Protein AF-A0A7Z0EBI0-F1 (afdb_monomer_lite)

Secondary structure (DSSP, 8-state):
--------------PPPB-SB--S-S-SEEEEEETTS-EEEEETTTTEEEEEPPTTPPP-TTSS-EEEEEEEE-BTTSEEEEEEE-SSTT-SEEEEEEEEEEEEEE-S----PPP----

pLDDT: mean 84.59, std 19.37, range [33.34, 98.62]

Structure (mmCIF, N/CA/C/O backbone):
data_AF-A0A7Z0EBI0-F1
#
_entry.id   AF-A0A7Z0EBI0-F1
#
loop_
_atom_site.group_PDB
_atom_site.id
_atom_site.type_symbol
_atom_site.label_atom_id
_atom_site.label_alt_id
_atom_site.label_comp_id
_atom_site.label_asym_id
_atom_site.label_entity_id
_atom_site.label_seq_id
_atom_site.pdbx_PDB_ins_code
_atom_site.Cartn_x
_atom_site.Cartn_y
_atom_site.Cartn_z
_atom_site.occupancy
_atom_site.B_iso_or_equiv
_atom_site.auth_seq_id
_atom_site.auth_comp_id
_atom_site.auth_asym_id
_atom_site.auth_atom_id
_atom_site.pdbx_PDB_model_num
ATOM 1 N N . MET A 1 1 ? -51.938 33.464 8.118 1.00 45.25 1 MET A N 1
ATOM 2 C CA . MET A 1 1 ? -51.792 32.021 8.397 1.00 45.25 1 MET A CA 1
ATOM 3 C C . MET A 1 1 ? -50.534 31.553 7.699 1.00 45.25 1 MET A C 1
ATOM 5 O O . MET A 1 1 ? -50.388 31.796 6.511 1.00 45.25 1 MET A O 1
ATOM 9 N N . THR A 1 2 ? -49.605 31.034 8.489 1.00 52.66 2 THR A N 1
ATOM 10 C CA . THR A 1 2 ? -48.240 30.616 8.154 1.00 52.66 2 THR A CA 1
ATOM 11 C C . THR A 1 2 ? -48.191 29.186 7.621 1.00 52.66 2 THR A C 1
ATOM 13 O O . THR A 1 2 ? -48.910 28.329 8.123 1.00 52.66 2 THR A O 1
ATOM 16 N N . ALA A 1 3 ? -47.277 28.941 6.687 1.00 45.56 3 ALA A N 1
ATOM 17 C CA . ALA A 1 3 ? -46.517 27.700 6.519 1.00 45.56 3 ALA A CA 1
ATOM 18 C C . ALA A 1 3 ? -45.262 28.126 5.736 1.00 45.56 3 ALA A C 1
ATOM 20 O O . ALA A 1 3 ? -45.352 28.454 4.559 1.00 45.56 3 ALA A O 1
ATOM 21 N N . ASP A 1 4 ? -44.174 28.525 6.394 1.00 46.34 4 ASP A N 1
ATOM 22 C CA . ASP A 1 4 ? -43.109 27.648 6.904 1.00 46.34 4 ASP A CA 1
ATOM 23 C C . ASP A 1 4 ? -43.065 26.270 6.234 1.00 46.34 4 ASP A C 1
ATOM 25 O O . ASP A 1 4 ? -43.848 25.369 6.525 1.00 46.34 4 ASP A O 1
ATOM 29 N N . THR A 1 5 ? -42.138 26.120 5.298 1.00 52.53 5 THR A N 1
ATOM 30 C CA . THR A 1 5 ? -41.568 24.819 4.961 1.00 52.53 5 THR A CA 1
ATOM 31 C C . THR A 1 5 ? -40.069 25.020 4.891 1.00 52.53 5 THR A C 1
ATOM 33 O O . THR A 1 5 ? -39.483 25.256 3.833 1.00 52.53 5 THR A O 1
ATOM 36 N N . SER A 1 6 ? -39.483 24.992 6.082 1.00 49.47 6 SER A N 1
ATOM 37 C CA . SER A 1 6 ? -38.069 24.749 6.319 1.00 49.47 6 SER A CA 1
ATOM 38 C C . SER A 1 6 ? -37.579 23.595 5.430 1.00 49.47 6 SER A C 1
ATOM 40 O O . SER A 1 6 ? -37.935 22.439 5.649 1.00 49.47 6 SER A O 1
ATOM 42 N N . HIS A 1 7 ? -36.784 23.912 4.405 1.00 45.62 7 HIS A N 1
ATOM 43 C CA . HIS A 1 7 ? -35.942 22.928 3.730 1.00 45.62 7 HIS A CA 1
ATOM 44 C C . HIS A 1 7 ? -34.713 22.728 4.610 1.00 45.62 7 HIS A C 1
ATOM 46 O O . HIS A 1 7 ? -33.852 23.597 4.715 1.00 45.62 7 HIS A O 1
ATOM 52 N N . SER A 1 8 ? -34.680 21.603 5.312 1.00 50.03 8 SER A N 1
ATOM 53 C CA . SER A 1 8 ? -33.506 21.140 6.034 1.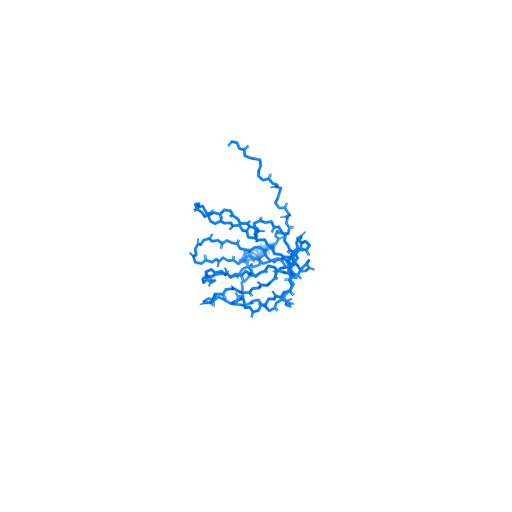00 50.03 8 SER A CA 1
ATOM 54 C C . SER A 1 8 ? -32.431 20.714 5.033 1.00 50.03 8 SER A C 1
ATOM 56 O O . SER A 1 8 ? -32.503 19.614 4.485 1.00 50.03 8 SER A O 1
ATOM 58 N N . ASP A 1 9 ? -31.436 21.573 4.816 1.00 51.03 9 ASP A N 1
ATOM 59 C CA . ASP A 1 9 ? -30.155 21.199 4.215 1.00 51.03 9 ASP A CA 1
ATOM 60 C C . ASP A 1 9 ? -29.416 20.274 5.190 1.00 51.03 9 ASP A C 1
ATOM 62 O O . ASP A 1 9 ? -28.711 20.702 6.106 1.00 51.03 9 ASP A O 1
ATOM 66 N N . GLY A 1 10 ? -29.630 18.969 5.023 1.00 46.62 10 GLY A N 1
ATOM 67 C CA . GLY A 1 10 ? -28.827 17.936 5.660 1.00 46.62 10 GLY A CA 1
ATOM 68 C C . GLY A 1 10 ? -27.422 17.952 5.071 1.00 46.62 10 GLY A C 1
ATOM 69 O O . GLY A 1 10 ? -27.139 17.223 4.124 1.00 46.62 10 GLY A O 1
ATOM 70 N N . GLY A 1 11 ? -26.548 18.792 5.626 1.00 48.81 11 GLY A N 1
ATOM 71 C CA . GLY A 1 11 ? -25.106 18.719 5.418 1.00 48.81 11 GLY A CA 1
ATOM 72 C C . GLY A 1 11 ? -24.584 17.389 5.953 1.00 48.81 11 GLY A C 1
ATOM 73 O O . GLY A 1 11 ? -24.246 17.280 7.129 1.00 48.81 11 GLY A O 1
ATOM 74 N N . GLY A 1 12 ? -24.586 16.366 5.098 1.00 50.38 12 GLY A N 1
ATOM 75 C CA . GLY A 1 12 ? -23.931 15.094 5.366 1.00 50.38 12 GLY A CA 1
ATOM 76 C C . GLY A 1 12 ? -22.439 15.339 5.545 1.00 50.38 12 GLY A C 1
ATOM 77 O O . GLY A 1 12 ? -21.799 15.933 4.681 1.00 50.38 12 GLY A O 1
ATOM 78 N N . ASP A 1 13 ? -21.925 14.927 6.695 1.00 52.16 13 ASP A N 1
ATOM 79 C CA . ASP A 1 13 ? -20.517 14.961 7.063 1.00 52.16 13 ASP A CA 1
ATOM 80 C C . ASP A 1 13 ? -19.655 14.380 5.926 1.00 52.16 13 ASP A C 1
ATOM 82 O O . ASP A 1 13 ? -19.680 13.180 5.668 1.00 52.16 13 ASP A O 1
ATOM 86 N N . LEU A 1 14 ? -18.931 15.239 5.199 1.00 63.12 14 LEU A N 1
ATOM 87 C CA . LEU A 1 14 ? -18.061 14.868 4.072 1.00 63.12 14 LEU A CA 1
ATOM 88 C C . LEU A 1 14 ? -16.731 14.273 4.567 1.00 63.12 14 LEU A C 1
ATOM 90 O O . LEU A 1 14 ? -15.665 14.575 4.022 1.00 63.12 14 LEU A O 1
ATOM 94 N N . THR A 1 15 ? -16.753 13.490 5.646 1.00 71.06 15 THR A N 1
ATOM 95 C CA . THR A 1 15 ? -15.540 12.829 6.116 1.00 71.06 15 THR A CA 1
ATOM 96 C C . THR A 1 15 ? -15.224 11.668 5.173 1.00 71.06 15 THR A C 1
ATOM 98 O O . THR A 1 15 ? -16.089 10.828 4.918 1.00 71.06 15 THR A O 1
ATOM 101 N N . PRO A 1 16 ? -14.007 11.619 4.596 1.00 83.00 16 PRO A N 1
ATOM 102 C CA . PRO A 1 16 ? -13.629 10.504 3.742 1.00 83.00 16 PRO A CA 1
ATOM 103 C C . PRO A 1 16 ? -13.699 9.212 4.555 1.00 83.00 16 PRO A C 1
ATOM 105 O O . PRO A 1 16 ? -13.271 9.172 5.711 1.00 83.00 16 PRO A O 1
ATOM 108 N N . GLU A 1 17 ? -14.245 8.160 3.947 1.00 93.69 17 GLU A N 1
ATOM 109 C CA . GLU A 1 17 ? -14.346 6.835 4.556 1.00 93.69 17 GLU A CA 1
ATOM 110 C C . GLU A 1 17 ? -12.961 6.376 5.043 1.00 93.69 17 GLU A C 1
ATOM 112 O O . GLU A 1 17 ? -11.969 6.501 4.326 1.00 93.69 17 GLU A O 1
ATOM 117 N N . THR A 1 18 ? -12.871 5.856 6.269 1.00 96.44 18 THR A N 1
ATOM 118 C CA . THR A 1 18 ? -11.611 5.351 6.836 1.00 96.44 18 THR A CA 1
ATOM 119 C C . THR A 1 18 ? -11.767 3.917 7.302 1.00 96.44 18 THR A C 1
ATOM 121 O O . THR A 1 18 ? -12.823 3.523 7.797 1.00 96.44 18 THR A O 1
ATOM 124 N N . VAL A 1 19 ? -10.696 3.139 7.160 1.00 97.88 19 VAL A N 1
ATOM 125 C CA . VAL A 1 19 ? -10.639 1.739 7.596 1.00 97.88 19 VAL A CA 1
ATOM 126 C C . VAL A 1 19 ? -9.367 1.490 8.394 1.00 97.88 19 VAL A C 1
ATOM 128 O O . VAL A 1 19 ? -8.371 2.204 8.264 1.00 97.88 19 VAL A O 1
ATOM 131 N N . SER A 1 20 ? -9.391 0.469 9.245 1.00 98.25 20 SER A N 1
ATOM 132 C CA . SER A 1 20 ? -8.199 0.036 9.974 1.00 98.25 20 SER A CA 1
ATOM 133 C C . SER A 1 20 ? -7.303 -0.875 9.138 1.00 98.25 20 SER A C 1
ATOM 135 O O . SER A 1 20 ? -6.118 -0.974 9.446 1.00 98.25 20 SER A O 1
ATOM 137 N N . GLU A 1 21 ? -7.831 -1.521 8.098 1.00 98.44 21 GLU A N 1
ATOM 138 C CA . GLU A 1 21 ? -7.122 -2.507 7.286 1.00 98.44 21 GLU A CA 1
ATOM 139 C C . GLU A 1 21 ? -7.670 -2.574 5.859 1.00 98.44 21 GLU A C 1
ATOM 141 O O . GLU A 1 21 ? -8.870 -2.400 5.657 1.00 98.44 21 GLU A O 1
ATOM 146 N N . LEU A 1 22 ? -6.789 -2.861 4.896 1.00 98.12 22 LEU A N 1
ATOM 147 C CA . LEU A 1 22 ? -7.150 -3.289 3.545 1.00 98.12 22 LEU A CA 1
ATOM 148 C C . LEU A 1 22 ? -6.747 -4.742 3.332 1.00 98.12 22 LEU A C 1
ATOM 150 O O . LEU A 1 22 ? -5.594 -5.123 3.553 1.00 98.12 22 LEU A O 1
ATOM 154 N N . THR A 1 23 ? -7.697 -5.525 2.842 1.00 96.75 23 THR A N 1
ATOM 155 C CA . THR A 1 23 ? -7.533 -6.938 2.480 1.00 96.75 23 THR A CA 1
ATOM 156 C C . THR A 1 23 ? -7.447 -7.142 0.967 1.00 96.75 23 THR A C 1
ATOM 158 O O . THR A 1 23 ? -7.100 -8.227 0.501 1.00 96.75 23 THR A O 1
ATOM 161 N N . GLY A 1 24 ? -7.748 -6.100 0.188 1.00 94.38 24 GLY A N 1
ATOM 162 C CA . GLY A 1 24 ? -7.787 -6.131 -1.271 1.00 94.38 24 GLY A CA 1
ATOM 163 C C . GLY A 1 24 ? -9.175 -6.439 -1.837 1.00 94.38 24 GLY A C 1
ATOM 164 O O . GLY A 1 24 ? -9.313 -6.545 -3.051 1.00 94.38 24 GLY A O 1
ATOM 165 N N . GLN A 1 25 ? -10.191 -6.596 -0.982 1.00 95.19 25 GLN A N 1
ATOM 166 C CA . GLN A 1 25 ? -11.578 -6.889 -1.374 1.00 95.19 25 GLN A CA 1
ATOM 167 C C . GLN A 1 25 ? -12.490 -5.657 -1.319 1.00 95.19 25 GLN A C 1
ATOM 169 O O . GLN A 1 25 ? -13.638 -5.718 -1.748 1.00 95.19 25 GLN A O 1
ATOM 174 N N . GLU A 1 26 ? -11.994 -4.541 -0.785 1.00 94.31 26 GLU A N 1
ATOM 175 C CA . GLU A 1 26 ? -12.779 -3.332 -0.532 1.00 94.31 26 GLU A CA 1
ATOM 176 C C . GLU A 1 26 ? -13.160 -2.588 -1.825 1.00 94.31 26 GLU A C 1
ATOM 178 O O . GLU A 1 26 ? -14.109 -1.804 -1.828 1.00 94.31 26 GLU A O 1
ATOM 183 N N . GLY A 1 27 ? -12.435 -2.830 -2.924 1.00 92.94 27 GLY A N 1
ATOM 184 C CA . GLY A 1 27 ? -12.553 -2.051 -4.159 1.00 92.94 27 GLY A CA 1
ATOM 185 C C . GLY A 1 27 ? -12.166 -0.580 -3.956 1.00 92.94 27 GLY A C 1
ATOM 186 O O . GLY A 1 27 ? -11.734 -0.172 -2.880 1.00 92.94 27 GLY A O 1
ATOM 187 N N . GLY A 1 28 ? -12.306 0.242 -4.988 1.00 94.31 28 GLY A N 1
ATOM 188 C CA . GLY A 1 28 ? -12.049 1.682 -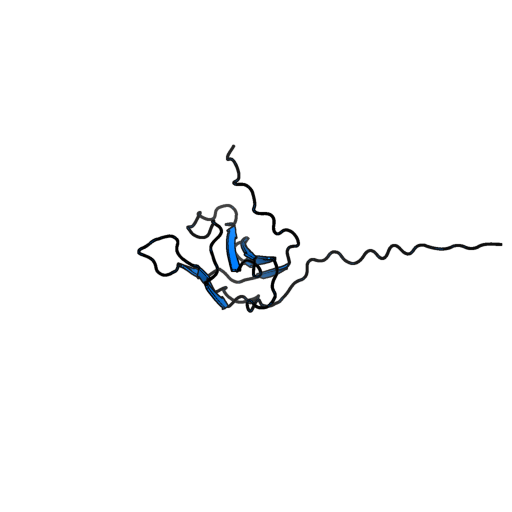4.935 1.00 94.31 28 GLY A CA 1
ATOM 189 C C . GLY A 1 28 ? -10.578 2.103 -4.818 1.00 94.31 28 GLY A C 1
ATOM 190 O O . GLY A 1 28 ? -9.647 1.295 -4.835 1.00 94.31 28 GLY A O 1
ATOM 191 N N . MET A 1 29 ? -10.378 3.419 -4.704 1.00 95.81 29 MET A N 1
ATOM 192 C CA . MET A 1 29 ? -9.075 4.051 -4.491 1.00 95.81 29 MET A CA 1
ATOM 193 C C . MET A 1 29 ? -8.876 4.385 -3.013 1.00 95.81 29 MET A C 1
ATOM 195 O O . MET A 1 29 ? -9.683 5.090 -2.405 1.00 95.81 29 MET A O 1
ATOM 199 N N . TRP A 1 30 ? -7.746 3.946 -2.469 1.00 97.19 30 TRP A N 1
ATOM 200 C CA . TRP A 1 30 ? -7.354 4.167 -1.085 1.00 97.19 30 TRP A CA 1
ATOM 201 C C . TRP A 1 30 ? -6.027 4.904 -0.990 1.00 97.19 30 TRP A C 1
ATOM 203 O O . TRP A 1 30 ? -5.087 4.672 -1.754 1.00 97.19 30 TRP A O 1
ATOM 213 N N . VAL A 1 31 ? -5.952 5.788 -0.007 1.00 97.38 31 VAL A N 1
ATOM 214 C CA . VAL A 1 31 ? -4.780 6.575 0.344 1.00 97.38 31 VAL A CA 1
ATOM 215 C C . VAL A 1 31 ? -4.258 6.061 1.677 1.00 97.38 31 VAL A C 1
ATOM 217 O O . VAL A 1 31 ? -4.908 6.167 2.716 1.00 97.38 31 VAL A O 1
ATOM 220 N N . ILE A 1 32 ? -3.059 5.496 1.643 1.00 98.00 32 ILE A N 1
ATOM 221 C CA . ILE A 1 32 ? -2.375 4.933 2.802 1.00 98.00 32 ILE A CA 1
ATOM 222 C C . ILE A 1 32 ? -1.283 5.916 3.199 1.00 98.00 32 ILE A C 1
ATOM 224 O O . ILE A 1 32 ? -0.336 6.144 2.447 1.00 98.00 32 ILE A O 1
ATOM 228 N N . THR A 1 33 ? -1.395 6.504 4.384 1.00 97.62 33 THR A N 1
ATOM 229 C CA . THR A 1 33 ? -0.378 7.413 4.919 1.00 97.62 33 THR A CA 1
ATOM 230 C C . THR A 1 33 ? 0.456 6.692 5.962 1.00 97.62 33 THR A C 1
ATOM 232 O O . THR A 1 33 ? -0.058 6.025 6.861 1.00 97.62 33 THR A O 1
ATOM 235 N N . THR A 1 34 ? 1.770 6.843 5.847 1.00 97.62 34 THR A N 1
ATOM 236 C CA . THR A 1 34 ? 2.745 6.218 6.743 1.00 97.62 34 THR A CA 1
ATOM 237 C C . THR A 1 34 ? 3.353 7.247 7.693 1.00 97.62 34 THR A C 1
ATOM 239 O O . THR A 1 34 ? 3.366 8.441 7.398 1.00 97.62 34 THR A O 1
ATOM 242 N N . PHE A 1 35 ? 3.899 6.796 8.821 1.00 96.81 35 PHE A N 1
ATOM 243 C CA . PHE A 1 35 ? 4.511 7.643 9.849 1.00 96.81 35 PHE A CA 1
ATOM 244 C C . PHE A 1 35 ? 5.620 8.546 9.292 1.00 96.81 35 PHE A C 1
ATOM 246 O O . PHE A 1 35 ? 5.771 9.691 9.703 1.00 96.81 35 PHE A O 1
ATOM 253 N N . ALA A 1 36 ? 6.365 8.062 8.296 1.00 93.38 36 ALA A N 1
ATOM 254 C CA . ALA A 1 36 ? 7.385 8.838 7.596 1.00 93.38 36 ALA A CA 1
ATOM 255 C C . ALA A 1 36 ? 6.826 9.936 6.660 1.00 93.38 36 ALA A C 1
ATOM 257 O O . ALA A 1 36 ? 7.609 10.545 5.927 1.00 93.38 36 ALA A O 1
ATOM 258 N N . GLY A 1 37 ? 5.505 10.135 6.611 1.00 93.75 37 GLY A N 1
ATOM 259 C CA . GLY A 1 37 ? 4.816 11.088 5.734 1.00 93.75 37 GLY A CA 1
ATOM 260 C C . GLY A 1 37 ? 4.729 10.654 4.269 1.00 93.75 37 GLY A C 1
ATOM 261 O O . GLY A 1 37 ? 4.311 11.435 3.423 1.00 93.75 37 GLY A O 1
ATOM 262 N N . THR A 1 38 ? 5.167 9.433 3.937 1.00 94.62 38 THR A N 1
ATOM 263 C CA . THR A 1 38 ? 5.005 8.878 2.584 1.00 94.62 38 THR A CA 1
ATOM 264 C C . THR A 1 38 ? 3.571 8.403 2.417 1.00 94.62 38 THR A C 1
ATOM 266 O O . THR A 1 38 ? 3.036 7.757 3.325 1.00 94.62 38 THR A O 1
ATOM 269 N N . THR A 1 39 ? 3.001 8.680 1.250 1.00 96.62 39 THR A N 1
ATOM 270 C CA . THR A 1 39 ? 1.644 8.278 0.888 1.00 96.62 39 THR A CA 1
ATOM 271 C C . THR A 1 39 ? 1.686 7.222 -0.207 1.00 96.62 39 THR A C 1
ATOM 273 O O . THR A 1 39 ? 2.469 7.337 -1.151 1.00 96.62 39 THR A O 1
ATOM 276 N N . HIS A 1 40 ? 0.827 6.216 -0.119 1.00 96.75 40 HIS A N 1
ATOM 277 C CA . HIS A 1 40 ? 0.604 5.237 -1.175 1.00 96.75 40 HIS A CA 1
ATOM 278 C C . HIS A 1 40 ? -0.832 5.343 -1.663 1.00 96.75 40 HIS A C 1
ATOM 280 O O . HIS A 1 40 ? -1.757 5.414 -0.863 1.00 96.75 40 HIS A O 1
ATOM 286 N N . PHE A 1 41 ? -0.996 5.375 -2.978 1.00 96.69 41 PHE A N 1
ATOM 287 C CA . PHE A 1 41 ? -2.286 5.365 -3.653 1.00 96.69 41 PHE A CA 1
ATOM 288 C C . PHE A 1 41 ? -2.497 3.955 -4.168 1.00 96.69 41 PHE A C 1
ATOM 290 O O . PHE A 1 41 ? -1.701 3.497 -4.988 1.00 96.69 41 PHE A O 1
ATOM 297 N N . MET A 1 42 ? -3.504 3.265 -3.652 1.00 97.00 42 MET A N 1
ATOM 298 C CA . MET A 1 42 ? -3.826 1.890 -4.003 1.00 97.00 42 MET A CA 1
ATOM 299 C C . MET A 1 42 ? -5.222 1.856 -4.615 1.00 97.00 42 MET A C 1
ATOM 301 O O . MET A 1 42 ? -6.208 2.075 -3.917 1.00 97.00 42 MET A O 1
ATOM 305 N N . ASN A 1 43 ? -5.297 1.604 -5.920 1.00 96.06 43 ASN A N 1
ATOM 306 C CA . ASN A 1 43 ? -6.557 1.397 -6.617 1.00 96.06 43 ASN A CA 1
ATOM 307 C C . ASN A 1 43 ? -6.834 -0.107 -6.672 1.00 96.06 43 ASN A C 1
ATOM 309 O O . ASN A 1 43 ? -6.199 -0.832 -7.438 1.00 96.06 43 ASN A O 1
ATOM 313 N N . LEU A 1 44 ? -7.767 -0.572 -5.848 1.00 95.94 44 LEU A N 1
ATOM 314 C CA . LEU A 1 44 ? -8.132 -1.983 -5.761 1.00 95.94 44 LEU A CA 1
ATOM 315 C C . LEU A 1 44 ? -9.063 -2.422 -6.900 1.00 95.94 44 LEU A C 1
ATOM 317 O O . LEU A 1 44 ? -9.028 -3.591 -7.267 1.00 95.94 44 LEU A O 1
ATOM 321 N N . ASP A 1 45 ? -9.803 -1.502 -7.530 1.00 94.88 45 ASP A N 1
ATOM 322 C CA . ASP A 1 45 ? -10.617 -1.813 -8.720 1.00 94.88 45 ASP A CA 1
ATOM 323 C C . ASP A 1 45 ? -9.741 -2.093 -9.949 1.00 94.88 45 ASP A C 1
ATOM 325 O O . ASP A 1 45 ? -10.020 -2.987 -10.748 1.00 94.88 45 ASP A O 1
ATOM 329 N N . ARG A 1 46 ? -8.658 -1.324 -10.107 1.00 94.38 46 ARG A N 1
ATOM 330 C CA . ARG A 1 46 ? -7.675 -1.475 -11.193 1.00 94.38 46 ARG A CA 1
ATOM 331 C C . ARG A 1 46 ? -6.536 -2.426 -10.828 1.00 94.38 46 ARG A C 1
ATOM 333 O O . ARG A 1 46 ? -5.752 -2.784 -11.704 1.00 94.38 46 ARG A O 1
ATOM 340 N N . GLY A 1 47 ? -6.424 -2.807 -9.556 1.00 95.56 47 GLY A N 1
ATOM 341 C CA . GLY A 1 47 ? -5.326 -3.613 -9.035 1.00 95.56 47 GLY A CA 1
ATOM 342 C C . GLY A 1 47 ? -3.970 -2.932 -9.217 1.00 95.56 47 GLY A C 1
ATOM 343 O O . GLY A 1 47 ? -3.031 -3.565 -9.692 1.00 95.56 47 GLY A O 1
ATOM 344 N N . THR A 1 48 ? -3.851 -1.641 -8.893 1.00 96.31 48 THR A N 1
ATOM 345 C CA . THR A 1 48 ? -2.598 -0.879 -9.022 1.00 96.31 48 THR A CA 1
ATOM 346 C C . THR A 1 48 ? -2.214 -0.156 -7.737 1.00 96.31 48 THR A C 1
ATOM 348 O O . THR A 1 48 ? -3.043 0.138 -6.877 1.00 96.31 48 THR A O 1
ATOM 351 N N . VAL A 1 49 ? -0.923 0.142 -7.595 1.00 96.31 49 VAL A N 1
ATOM 352 C CA . VAL A 1 49 ? -0.391 0.936 -6.487 1.00 96.31 49 VAL A CA 1
ATOM 353 C C . VAL A 1 49 ? 0.698 1.890 -6.971 1.00 96.31 49 VAL A C 1
ATOM 355 O O . VAL A 1 49 ? 1.461 1.577 -7.884 1.00 96.31 49 VAL A O 1
ATOM 358 N N . ARG A 1 50 ? 0.785 3.064 -6.344 1.00 95.00 50 ARG A N 1
ATOM 359 C CA . ARG A 1 50 ? 1.850 4.051 -6.555 1.00 95.00 50 ARG A CA 1
ATOM 360 C C . ARG A 1 50 ? 2.272 4.679 -5.236 1.00 95.00 50 ARG A C 1
ATOM 362 O O . ARG A 1 50 ? 1.429 5.041 -4.416 1.00 95.00 50 ARG A O 1
ATOM 369 N N . ARG A 1 51 ? 3.571 4.893 -5.049 1.00 94.88 51 ARG A N 1
ATOM 370 C CA . ARG A 1 51 ? 4.121 5.672 -3.935 1.00 94.88 51 ARG A CA 1
ATOM 371 C C . ARG A 1 51 ? 4.246 7.149 -4.311 1.00 94.88 51 ARG A C 1
ATOM 373 O O . ARG A 1 51 ? 4.670 7.495 -5.405 1.00 94.88 51 ARG A O 1
ATOM 380 N N . ARG A 1 52 ? 3.953 8.032 -3.362 1.00 94.31 52 ARG A N 1
ATOM 381 C CA . ARG A 1 52 ? 4.364 9.437 -3.375 1.00 94.31 52 ARG A CA 1
ATOM 382 C C . ARG A 1 52 ? 5.291 9.681 -2.181 1.00 94.31 52 ARG A C 1
ATOM 384 O O . ARG A 1 52 ? 4.827 9.613 -1.037 1.00 94.31 52 ARG A O 1
ATOM 391 N N . PRO A 1 53 ? 6.597 9.903 -2.404 1.00 91.00 53 PRO A N 1
ATOM 392 C CA . PRO A 1 53 ? 7.537 10.150 -1.318 1.00 91.00 53 PRO A CA 1
ATOM 393 C C . PRO A 1 53 ? 7.190 11.443 -0.566 1.00 91.00 53 PRO A C 1
ATOM 395 O O . PRO A 1 53 ? 6.720 12.413 -1.157 1.00 91.00 53 PRO A O 1
ATOM 398 N N . ALA A 1 54 ? 7.450 11.458 0.744 1.00 89.12 54 ALA A N 1
ATOM 399 C CA . ALA A 1 54 ? 7.410 12.693 1.528 1.00 89.12 54 ALA A CA 1
ATOM 400 C C . ALA A 1 54 ? 8.514 13.668 1.063 1.00 89.12 54 ALA A C 1
ATOM 402 O O . ALA A 1 54 ? 9.542 13.205 0.554 1.00 89.12 54 ALA A O 1
ATOM 403 N N . PRO A 1 55 ? 8.376 14.988 1.292 1.00 88.25 55 PRO A N 1
ATOM 404 C CA . PRO A 1 55 ? 9.448 15.944 1.022 1.00 88.25 55 PRO A CA 1
ATOM 405 C C . PRO A 1 55 ? 10.784 15.502 1.643 1.00 88.25 55 PRO A C 1
ATOM 407 O O . PRO A 1 55 ? 10.837 15.090 2.802 1.00 88.25 55 PRO A O 1
ATOM 410 N N . GLY A 1 56 ? 11.862 15.547 0.857 1.00 84.19 56 GLY A N 1
ATOM 411 C CA . GLY A 1 56 ? 13.201 15.126 1.287 1.00 84.19 56 GLY A CA 1
ATOM 412 C C . GLY A 1 56 ? 13.452 13.611 1.285 1.00 84.19 56 GLY A C 1
ATOM 413 O O . GLY A 1 56 ? 14.546 13.180 1.647 1.00 84.19 56 GLY A O 1
ATOM 414 N N . ARG A 1 57 ? 12.485 12.779 0.873 1.00 83.56 57 ARG A N 1
ATOM 415 C CA . ARG A 1 57 ? 12.707 11.342 0.649 1.00 83.56 57 ARG A CA 1
ATOM 416 C C . ARG A 1 57 ? 13.169 11.088 -0.782 1.00 83.56 57 ARG A C 1
ATOM 418 O O . ARG A 1 57 ? 12.627 11.656 -1.723 1.00 83.56 57 ARG A O 1
ATOM 425 N N . THR A 1 58 ? 14.133 10.184 -0.933 1.00 86.75 58 THR A N 1
ATOM 426 C CA . THR A 1 58 ? 14.647 9.762 -2.238 1.00 86.75 58 THR A CA 1
ATOM 427 C C . THR A 1 58 ? 13.544 9.137 -3.083 1.00 86.75 58 THR A C 1
ATOM 429 O O . THR A 1 58 ? 12.708 8.373 -2.570 1.00 86.75 58 THR A O 1
ATOM 432 N N . THR A 1 59 ? 13.587 9.453 -4.376 1.00 88.31 59 THR A N 1
ATOM 433 C CA . THR A 1 59 ? 12.768 8.797 -5.386 1.00 88.31 59 THR A CA 1
ATOM 434 C C . THR A 1 59 ? 13.083 7.306 -5.451 1.00 88.31 59 THR A C 1
ATOM 436 O O . THR A 1 59 ? 14.168 6.851 -5.080 1.00 88.31 59 THR A O 1
ATOM 439 N N . SER A 1 60 ? 12.110 6.511 -5.873 1.00 85.88 60 SER A N 1
ATOM 440 C CA . SER A 1 60 ? 12.251 5.063 -5.981 1.00 85.88 60 SER A CA 1
ATOM 441 C C . SER A 1 60 ? 11.535 4.506 -7.196 1.00 85.88 60 SER A C 1
ATOM 443 O O . SER A 1 60 ? 10.632 5.131 -7.748 1.00 85.88 60 SER A O 1
ATOM 445 N N . ILE A 1 61 ? 11.866 3.261 -7.537 1.00 84.25 61 ILE A N 1
ATOM 446 C CA . ILE A 1 61 ? 11.167 2.482 -8.566 1.00 84.25 61 ILE A CA 1
ATOM 447 C C . ILE A 1 61 ? 9.656 2.337 -8.308 1.00 84.25 61 ILE A C 1
ATOM 449 O O . ILE A 1 61 ? 8.922 1.994 -9.230 1.00 84.25 61 ILE A O 1
ATOM 453 N N . ASN A 1 62 ? 9.187 2.613 -7.086 1.00 86.25 62 ASN A N 1
ATOM 454 C CA . ASN A 1 62 ? 7.786 2.495 -6.675 1.00 86.25 62 ASN A CA 1
ATOM 455 C C . ASN A 1 62 ? 7.002 3.809 -6.818 1.00 86.25 62 ASN A C 1
ATOM 457 O O . ASN A 1 62 ? 5.820 3.850 -6.483 1.00 86.25 62 ASN A O 1
ATOM 461 N N . ASP A 1 63 ? 7.640 4.880 -7.299 1.00 90.06 63 ASP A N 1
ATOM 462 C CA . ASP A 1 63 ? 7.002 6.196 -7.453 1.00 90.06 63 ASP A CA 1
ATOM 463 C C . ASP A 1 63 ? 6.182 6.311 -8.755 1.00 90.06 63 ASP A C 1
ATOM 465 O O . ASP A 1 63 ? 5.526 7.322 -9.017 1.00 90.06 63 ASP A O 1
ATOM 469 N N . VAL A 1 64 ? 6.182 5.244 -9.556 1.00 90.94 64 VAL A N 1
ATOM 470 C CA . VAL A 1 64 ? 5.309 5.043 -10.717 1.00 90.94 64 VAL A CA 1
ATOM 471 C C . VAL A 1 64 ? 4.171 4.087 -10.363 1.00 90.94 64 VAL A C 1
ATOM 473 O O . VAL A 1 64 ? 4.278 3.294 -9.430 1.00 90.94 64 VAL A O 1
ATOM 476 N N . GLU A 1 65 ? 3.059 4.186 -11.089 1.00 93.75 65 GLU A N 1
ATOM 477 C CA . GLU A 1 65 ? 1.937 3.261 -10.922 1.00 93.75 65 GLU A CA 1
ATOM 478 C C . GLU A 1 65 ? 2.321 1.872 -11.435 1.00 93.75 65 GLU A C 1
ATOM 480 O O . GLU A 1 65 ? 2.805 1.735 -12.559 1.00 93.75 65 GLU A O 1
ATOM 485 N N . ARG A 1 66 ? 2.117 0.847 -10.602 1.00 94.25 66 ARG A N 1
ATOM 486 C CA . ARG A 1 66 ? 2.446 -0.546 -10.918 1.00 94.25 66 ARG A CA 1
ATOM 487 C C . ARG A 1 66 ? 1.277 -1.474 -10.609 1.00 94.25 66 ARG A C 1
ATOM 489 O O . ARG A 1 66 ? 0.553 -1.212 -9.646 1.00 94.25 66 ARG A O 1
ATOM 496 N N . PRO A 1 67 ? 1.110 -2.574 -11.364 1.00 96.19 67 PRO A N 1
ATOM 497 C CA . PRO A 1 67 ? 0.141 -3.600 -11.015 1.00 96.19 67 PRO A CA 1
ATOM 498 C C . PRO A 1 67 ? 0.477 -4.216 -9.656 1.00 96.19 67 PRO A C 1
ATOM 500 O O . PRO A 1 67 ? 1.603 -4.664 -9.422 1.00 96.19 67 PRO A O 1
ATOM 503 N N . LEU A 1 68 ? -0.506 -4.236 -8.766 1.00 97.12 68 LEU A N 1
ATOM 504 C CA . LEU A 1 68 ? -0.452 -4.919 -7.486 1.00 97.12 68 LEU A CA 1
ATOM 505 C C . LEU A 1 68 ? -0.565 -6.427 -7.731 1.00 97.12 68 LEU A C 1
ATOM 507 O O . LEU A 1 68 ? -1.450 -6.883 -8.452 1.00 97.12 68 LEU A O 1
ATOM 511 N N . ARG A 1 69 ? 0.339 -7.202 -7.132 1.00 96.38 69 ARG A N 1
ATOM 512 C CA . ARG A 1 69 ? 0.358 -8.665 -7.241 1.00 96.38 69 ARG A CA 1
ATOM 513 C C . ARG A 1 69 ? -0.193 -9.323 -5.977 1.00 96.38 69 ARG A C 1
ATOM 515 O O . ARG A 1 69 ? -1.090 -10.153 -6.075 1.00 96.38 69 ARG A O 1
ATOM 522 N N . THR A 1 70 ? 0.337 -8.975 -4.806 1.00 97.00 70 THR A N 1
ATOM 523 C CA . THR A 1 70 ? -0.175 -9.440 -3.505 1.00 97.00 70 THR A CA 1
ATOM 524 C C . THR A 1 70 ? -0.265 -8.284 -2.525 1.00 97.00 70 THR A C 1
ATOM 526 O O . THR A 1 70 ? 0.561 -7.376 -2.577 1.00 97.00 70 THR A O 1
ATOM 529 N N . LEU A 1 71 ? -1.241 -8.340 -1.619 1.00 97.56 71 LEU A N 1
ATOM 530 C CA . LEU A 1 71 ? -1.369 -7.448 -0.471 1.00 97.56 71 LEU A CA 1
ATOM 531 C C . LEU A 1 71 ? -1.263 -8.291 0.801 1.00 97.56 71 LEU A C 1
ATOM 533 O O . LEU A 1 71 ? -2.243 -8.883 1.239 1.00 97.56 71 LEU A O 1
ATOM 537 N N . ASP A 1 72 ? -0.056 -8.391 1.357 1.00 97.25 72 ASP A N 1
ATOM 538 C CA . ASP A 1 72 ? 0.216 -9.315 2.463 1.00 97.25 72 ASP A CA 1
ATOM 539 C C . ASP A 1 72 ? -0.115 -8.693 3.827 1.00 97.25 72 ASP A C 1
ATOM 541 O O . ASP A 1 72 ? -0.513 -9.394 4.755 1.00 97.25 72 ASP A O 1
ATOM 545 N N . ALA A 1 73 ? 0.086 -7.378 3.972 1.00 97.25 73 ALA A N 1
ATOM 546 C CA . ALA A 1 73 ? -0.294 -6.623 5.162 1.00 97.25 73 ALA A CA 1
ATOM 547 C C . ALA A 1 73 ? -0.568 -5.156 4.817 1.00 97.25 73 ALA A C 1
ATOM 549 O O . ALA A 1 73 ? 0.268 -4.485 4.205 1.00 97.25 73 ALA A O 1
ATOM 550 N N . CYS A 1 74 ? -1.708 -4.631 5.262 1.00 98.12 74 CYS A N 1
ATOM 551 C CA . CYS A 1 74 ? -2.044 -3.217 5.123 1.00 98.12 74 CYS A CA 1
ATOM 552 C C . CYS A 1 74 ? -2.981 -2.776 6.250 1.00 98.12 74 CYS A C 1
ATOM 554 O O . CYS A 1 74 ? -4.166 -2.559 6.029 1.00 98.12 74 CYS A O 1
ATOM 556 N N . ARG A 1 75 ? -2.450 -2.670 7.473 1.00 98.56 75 ARG A N 1
ATOM 557 C CA . ARG A 1 75 ? -3.216 -2.321 8.676 1.00 98.56 75 ARG A CA 1
ATOM 558 C C . ARG A 1 75 ? -2.596 -1.135 9.411 1.00 98.56 75 ARG A C 1
ATOM 560 O O . ARG A 1 75 ? -1.375 -1.050 9.550 1.00 98.56 75 ARG A O 1
ATOM 567 N N . VAL A 1 76 ? -3.434 -0.226 9.907 1.00 98.62 76 VAL A N 1
ATOM 568 C CA . VAL A 1 76 ? -3.024 0.893 10.769 1.00 98.62 76 VAL A CA 1
ATOM 569 C C . VAL A 1 76 ? -2.327 0.362 12.024 1.00 98.62 76 VAL A C 1
ATOM 571 O O . VAL A 1 76 ? -2.808 -0.561 12.675 1.00 98.62 76 VAL A O 1
ATOM 574 N N . GLY A 1 77 ? -1.186 0.957 12.371 1.00 98.38 77 GLY A N 1
ATOM 575 C CA . GLY A 1 77 ? -0.329 0.523 13.477 1.00 98.38 77 GLY A CA 1
ATOM 576 C C . GLY A 1 77 ? 0.720 -0.521 13.086 1.00 98.38 77 GLY A C 1
ATOM 577 O O . GLY A 1 77 ? 1.660 -0.742 13.847 1.00 98.38 77 GLY A O 1
ATOM 578 N N . GLU A 1 78 ? 0.633 -1.097 11.885 1.00 98.12 78 GLU A N 1
ATOM 579 C CA . GLU A 1 78 ? 1.584 -2.085 11.376 1.00 98.12 78 GLU A CA 1
ATOM 580 C C . GLU A 1 78 ? 2.384 -1.556 10.177 1.00 98.12 78 GLU A C 1
ATOM 582 O O . GLU A 1 78 ? 2.110 -0.497 9.609 1.00 98.12 78 GLU A O 1
ATOM 587 N N . VAL A 1 79 ? 3.421 -2.298 9.790 1.00 98.06 79 VAL A N 1
ATOM 588 C CA . VAL A 1 79 ? 4.166 -2.052 8.553 1.00 98.06 79 VAL A CA 1
ATOM 589 C C . VAL A 1 79 ? 3.422 -2.683 7.377 1.00 98.06 79 VAL A C 1
ATOM 591 O O . VAL A 1 79 ? 3.136 -3.881 7.388 1.00 98.06 79 VAL A O 1
ATOM 594 N N . GLY A 1 80 ? 3.174 -1.887 6.338 1.00 97.88 80 GLY A N 1
ATOM 595 C CA . GLY A 1 80 ? 2.601 -2.350 5.082 1.00 97.88 80 GLY A CA 1
ATOM 596 C C . GLY A 1 80 ? 3.577 -3.211 4.285 1.00 97.88 80 GLY A C 1
ATOM 597 O O . GLY A 1 80 ? 4.769 -2.892 4.209 1.00 97.88 80 GLY A O 1
ATOM 598 N N . ARG A 1 81 ? 3.066 -4.296 3.697 1.00 98.38 81 ARG A N 1
ATOM 599 C CA . ARG A 1 81 ? 3.806 -5.260 2.872 1.00 98.38 81 ARG A CA 1
ATOM 600 C C . ARG A 1 81 ? 2.956 -5.697 1.684 1.00 98.38 81 ARG A C 1
ATOM 602 O O . ARG A 1 81 ? 1.825 -6.147 1.861 1.00 98.38 81 ARG A O 1
ATOM 609 N N . TRP A 1 82 ? 3.510 -5.562 0.487 1.00 98.19 82 TRP A N 1
ATOM 610 C CA . TRP A 1 82 ? 2.877 -5.997 -0.755 1.00 98.19 82 TRP A CA 1
ATOM 611 C C . TRP A 1 82 ? 3.915 -6.237 -1.845 1.00 98.19 82 TRP A C 1
ATOM 613 O O . TRP A 1 82 ? 5.064 -5.785 -1.755 1.00 98.19 82 TRP A O 1
ATOM 623 N N . THR A 1 83 ? 3.486 -6.918 -2.903 1.00 97.38 83 THR A N 1
ATOM 624 C CA . THR A 1 83 ? 4.296 -7.154 -4.098 1.00 97.38 83 THR A CA 1
ATOM 625 C C . THR A 1 83 ? 3.673 -6.500 -5.324 1.00 97.38 83 THR A C 1
ATOM 627 O O . THR A 1 83 ? 2.453 -6.370 -5.426 1.00 97.38 83 THR A O 1
ATOM 630 N N . MET A 1 84 ? 4.513 -6.075 -6.265 1.00 97.00 84 MET A N 1
ATOM 631 C CA . MET A 1 84 ? 4.100 -5.454 -7.528 1.00 97.00 84 MET A CA 1
ATOM 632 C C . MET A 1 84 ? 4.709 -6.200 -8.706 1.00 97.00 84 MET A C 1
ATOM 634 O O . MET A 1 84 ? 5.844 -6.669 -8.613 1.00 97.00 84 MET A O 1
ATOM 638 N N . LEU A 1 85 ? 3.987 -6.275 -9.824 1.00 94.81 85 LEU A N 1
ATOM 639 C CA . LEU A 1 85 ? 4.568 -6.794 -11.061 1.00 94.81 85 LEU A CA 1
ATOM 640 C C . LEU A 1 85 ? 5.728 -5.900 -11.507 1.00 94.81 85 LEU A C 1
ATOM 642 O O . LEU A 1 85 ? 5.646 -4.667 -11.458 1.00 94.81 85 LEU A O 1
ATOM 646 N N . SER A 1 86 ? 6.813 -6.547 -11.921 1.00 91.25 86 SER A N 1
ATOM 647 C CA . SER A 1 86 ? 7.950 -5.863 -12.516 1.00 91.25 86 SER A CA 1
ATOM 648 C C . SER A 1 86 ? 7.692 -5.567 -13.992 1.00 91.25 86 SER A C 1
ATOM 650 O O . SER A 1 86 ? 6.963 -6.288 -14.670 1.00 91.25 86 SER A O 1
ATOM 652 N N . ASP A 1 87 ? 8.289 -4.484 -14.474 1.00 87.12 87 ASP A N 1
ATOM 653 C CA . ASP A 1 87 ? 8.440 -4.142 -15.889 1.00 87.12 87 ASP A CA 1
ATOM 654 C C . ASP A 1 87 ? 9.797 -4.597 -16.462 1.00 87.12 87 ASP A C 1
ATOM 656 O O . ASP A 1 87 ? 10.049 -4.424 -17.654 1.00 87.12 87 ASP A O 1
ATOM 660 N N . ASP A 1 88 ? 10.662 -5.184 -15.633 1.00 88.12 88 ASP A N 1
ATOM 661 C CA . ASP A 1 88 ? 11.964 -5.723 -16.009 1.00 88.12 88 ASP A CA 1
ATOM 662 C C . ASP A 1 88 ? 11.868 -7.228 -16.288 1.00 88.12 88 ASP A C 1
ATOM 664 O O . ASP A 1 88 ? 11.338 -8.002 -15.495 1.00 88.12 88 ASP A O 1
ATOM 668 N N . PHE A 1 89 ? 12.441 -7.653 -17.413 1.00 86.94 89 PHE A N 1
ATOM 669 C CA . PHE A 1 89 ? 12.457 -9.050 -17.842 1.00 86.94 89 PHE A CA 1
ATOM 670 C C . PHE A 1 89 ? 13.212 -9.970 -16.871 1.00 86.94 89 PHE A C 1
ATOM 672 O O . PHE A 1 89 ? 12.932 -11.166 -16.815 1.00 86.94 89 PHE A O 1
ATOM 679 N N . PHE A 1 90 ? 14.175 -9.433 -16.119 1.00 92.12 90 PHE A N 1
ATOM 680 C CA . PHE A 1 90 ? 14.993 -10.214 -15.188 1.00 92.12 90 PHE A CA 1
ATOM 68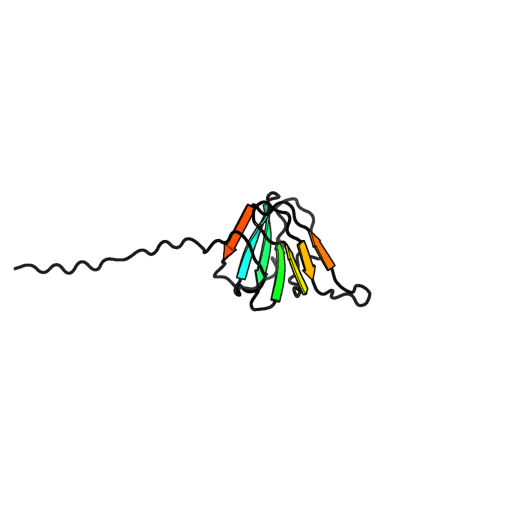1 C C . PHE A 1 90 ? 14.458 -10.235 -13.756 1.00 92.12 90 PHE A C 1
ATOM 683 O O . PHE A 1 90 ? 15.024 -10.930 -12.910 1.00 92.12 90 PHE A O 1
ATOM 690 N N . THR A 1 91 ? 13.387 -9.495 -13.471 1.00 91.25 91 THR A N 1
ATOM 691 C CA . THR A 1 91 ? 12.827 -9.389 -12.126 1.00 91.25 91 THR A CA 1
ATOM 692 C C . THR A 1 91 ? 11.404 -9.931 -12.113 1.00 91.25 91 THR A C 1
ATOM 694 O O . THR A 1 91 ? 10.524 -9.395 -12.768 1.00 91.25 91 THR A O 1
ATOM 697 N N . ASP A 1 92 ? 11.133 -10.962 -11.313 1.00 90.50 92 ASP A N 1
ATOM 698 C CA . ASP A 1 92 ? 9.789 -11.557 -11.278 1.00 90.50 92 ASP A CA 1
ATOM 699 C C . ASP A 1 92 ? 8.738 -10.600 -10.682 1.00 90.50 92 ASP A C 1
ATOM 701 O O . ASP A 1 92 ? 7.581 -10.569 -11.106 1.00 90.50 92 ASP A O 1
ATOM 705 N N . TYR A 1 93 ? 9.109 -9.867 -9.628 1.00 94.50 93 TYR A N 1
ATOM 706 C CA . TYR A 1 93 ? 8.255 -8.899 -8.941 1.00 94.50 93 TYR A CA 1
ATOM 707 C C . TYR A 1 93 ? 9.065 -8.037 -7.972 1.00 94.50 93 TYR A C 1
ATOM 709 O O . TYR A 1 93 ? 10.110 -8.442 -7.460 1.00 94.50 93 TYR A O 1
ATOM 717 N N . TYR A 1 94 ? 8.545 -6.850 -7.678 1.00 94.62 94 TYR A N 1
ATOM 718 C CA . TYR A 1 94 ? 9.106 -5.960 -6.671 1.00 94.62 94 TYR A CA 1
ATOM 719 C C . TYR A 1 94 ? 8.442 -6.190 -5.320 1.00 94.62 94 TYR A C 1
ATOM 721 O O . TYR A 1 94 ? 7.216 -6.166 -5.206 1.00 94.62 94 TYR A O 1
ATOM 729 N N . TRP A 1 95 ? 9.262 -6.361 -4.287 1.00 95.75 95 TRP A N 1
ATOM 730 C CA . TRP A 1 95 ? 8.824 -6.298 -2.898 1.00 95.75 95 TRP A CA 1
ATOM 731 C C . TRP A 1 95 ? 8.762 -4.848 -2.437 1.00 95.75 95 TRP A C 1
ATOM 733 O O . TRP A 1 95 ? 9.675 -4.063 -2.707 1.00 95.75 95 TRP A O 1
ATOM 743 N N . HIS A 1 96 ? 7.717 -4.497 -1.692 1.00 96.12 96 HIS A N 1
ATOM 744 C CA . HIS A 1 96 ? 7.627 -3.196 -1.048 1.00 96.12 96 HIS A CA 1
ATOM 745 C C . HIS A 1 96 ? 7.249 -3.327 0.421 1.00 96.12 96 HIS A C 1
ATOM 747 O O . HIS A 1 96 ? 6.328 -4.054 0.788 1.00 96.12 96 HIS A O 1
ATOM 753 N N . GLN A 1 97 ? 7.971 -2.583 1.253 1.00 96.56 97 GLN A N 1
ATOM 754 C CA . GLN A 1 97 ? 7.747 -2.493 2.686 1.00 96.56 97 GLN A CA 1
ATOM 755 C C . GLN A 1 97 ? 7.722 -1.021 3.099 1.00 96.56 97 GLN A C 1
ATOM 757 O O . GLN A 1 97 ? 8.577 -0.231 2.687 1.00 96.56 97 GLN A O 1
ATOM 762 N N . THR A 1 98 ? 6.734 -0.629 3.899 1.00 95.69 98 THR A N 1
ATOM 763 C CA . THR A 1 98 ? 6.583 0.759 4.357 1.00 95.69 98 THR A CA 1
ATOM 764 C C . THR A 1 98 ? 7.196 1.000 5.741 1.00 95.69 98 THR A C 1
ATOM 766 O O . THR A 1 98 ? 7.670 0.089 6.412 1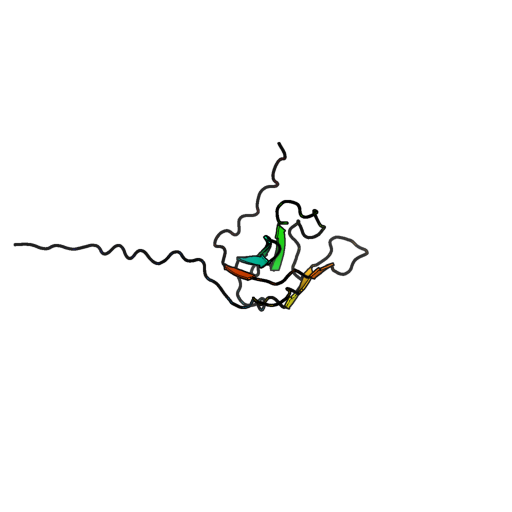.00 95.69 98 THR A O 1
ATOM 769 N N . SER A 1 99 ? 7.161 2.255 6.203 1.00 96.19 99 SER A N 1
ATOM 770 C CA . SER A 1 99 ? 7.125 2.530 7.652 1.00 96.19 99 SER A CA 1
ATOM 771 C C . SER A 1 99 ? 5.716 2.273 8.208 1.00 96.19 99 SER A C 1
ATOM 773 O O . SER A 1 99 ? 4.804 2.002 7.425 1.00 96.19 99 SER A O 1
ATOM 775 N N . THR A 1 100 ? 5.517 2.370 9.525 1.00 98.38 100 THR A N 1
ATOM 776 C CA . THR A 1 100 ? 4.210 2.144 10.165 1.00 98.38 100 THR A CA 1
ATOM 777 C C . THR A 1 100 ? 3.096 2.940 9.489 1.00 98.38 100 THR A C 1
ATOM 779 O O . THR A 1 100 ? 3.233 4.146 9.281 1.00 98.38 100 THR A O 1
ATOM 782 N N . ILE A 1 101 ? 1.997 2.277 9.142 1.00 98.62 101 ILE A N 1
ATOM 783 C CA . ILE A 1 101 ? 0.799 2.908 8.592 1.00 98.62 101 ILE A CA 1
ATOM 784 C C . ILE A 1 101 ? 0.083 3.644 9.722 1.00 98.62 101 ILE A C 1
ATOM 786 O O . ILE A 1 101 ? -0.167 3.075 10.782 1.00 98.62 101 ILE A O 1
ATOM 790 N N . VAL A 1 102 ? -0.249 4.912 9.496 1.00 98.56 102 VAL A N 1
ATOM 791 C CA . VAL A 1 102 ? -0.930 5.759 10.489 1.00 98.56 102 VAL A CA 1
ATOM 792 C C . VAL A 1 102 ? -2.358 6.105 10.089 1.00 98.56 102 VAL A C 1
ATOM 794 O O . VAL A 1 102 ? -3.148 6.478 10.949 1.00 98.56 102 VAL A O 1
ATOM 797 N N . ARG A 1 103 ? -2.704 5.983 8.803 1.00 98.06 103 ARG A N 1
ATOM 798 C CA . ARG A 1 103 ? -4.049 6.264 8.297 1.00 98.06 103 ARG A CA 1
ATOM 799 C C . ARG A 1 103 ? -4.294 5.538 6.982 1.00 98.06 103 ARG A C 1
ATOM 801 O O . ARG A 1 103 ? -3.397 5.485 6.141 1.00 98.06 103 ARG A O 1
ATOM 808 N N . ILE A 1 104 ? -5.515 5.044 6.812 1.00 98.31 104 ILE A N 1
ATOM 809 C CA . ILE A 1 104 ? -6.041 4.535 5.549 1.00 98.31 104 ILE A CA 1
ATOM 810 C C . ILE A 1 104 ? -7.382 5.229 5.319 1.00 98.31 104 ILE A C 1
ATOM 812 O O . ILE A 1 104 ? -8.260 5.189 6.182 1.00 98.31 104 ILE A O 1
ATOM 816 N N . GLU A 1 105 ? -7.514 5.905 4.186 1.00 97.19 105 GLU A N 1
ATOM 817 C CA . GLU A 1 105 ? -8.722 6.644 3.823 1.00 97.19 105 GLU A CA 1
ATOM 818 C C . GLU A 1 105 ? -9.086 6.412 2.363 1.00 97.19 105 GLU A C 1
ATOM 820 O O . GLU A 1 105 ? -8.212 6.234 1.512 1.00 97.19 105 GLU A O 1
ATOM 825 N N . ARG A 1 106 ? -10.378 6.412 2.068 1.00 95.75 106 ARG A N 1
ATOM 826 C CA . ARG A 1 106 ? -10.878 6.318 0.709 1.00 95.75 106 ARG A CA 1
ATOM 827 C C . ARG A 1 106 ? -10.720 7.661 0.013 1.00 95.75 106 ARG A C 1
ATOM 829 O O . ARG A 1 106 ? -10.878 8.717 0.622 1.00 95.75 106 ARG A O 1
ATOM 836 N N . SER A 1 107 ? -10.396 7.614 -1.271 1.00 92.00 107 SER A N 1
ATOM 837 C CA . SER A 1 107 ? -10.303 8.790 -2.128 1.00 92.00 107 SER A CA 1
ATOM 838 C C . SER A 1 107 ? -11.323 8.690 -3.248 1.00 92.00 107 SER A C 1
ATOM 840 O O . SER A 1 107 ? -11.272 7.765 -4.055 1.00 92.00 107 SER A O 1
ATOM 842 N N . ASP A 1 108 ? -12.181 9.702 -3.354 1.00 80.75 108 ASP A N 1
ATOM 843 C CA . ASP A 1 108 ? -13.125 9.845 -4.471 1.00 80.75 108 ASP A CA 1
ATOM 844 C C . ASP A 1 108 ? -12.423 10.222 -5.787 1.00 80.75 108 ASP A C 1
ATOM 846 O O . ASP A 1 108 ? -12.996 10.143 -6.872 1.00 80.75 108 ASP A O 1
ATOM 850 N N . ASN A 1 109 ? -11.153 10.632 -5.707 1.00 68.12 109 ASN A N 1
ATOM 851 C CA . ASN A 1 109 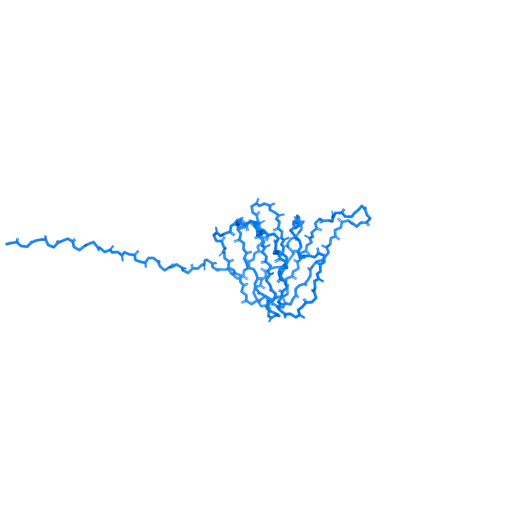? -10.336 10.962 -6.865 1.00 68.12 109 ASN A CA 1
ATOM 852 C C . ASN A 1 109 ? -9.526 9.745 -7.330 1.00 68.12 109 ASN A C 1
ATOM 854 O O . ASN A 1 109 ? -8.454 9.468 -6.791 1.00 68.12 109 ASN A O 1
ATOM 858 N N . AS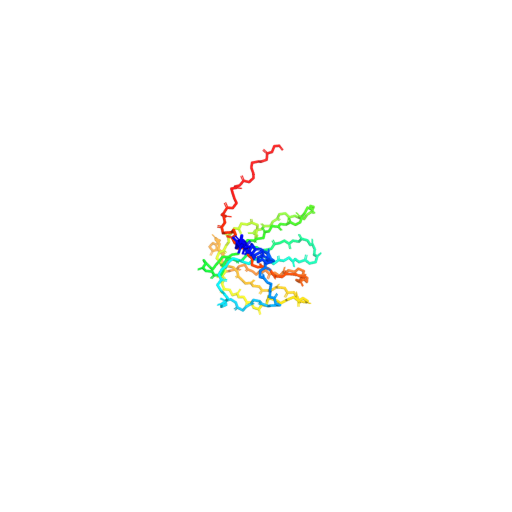P A 1 110 ? -9.992 9.090 -8.396 1.00 61.62 110 ASP A N 1
ATOM 859 C CA . ASP A 1 110 ? -9.205 8.143 -9.210 1.00 61.62 110 ASP A CA 1
ATOM 860 C C . ASP A 1 110 ? -8.426 8.854 -10.338 1.00 61.62 110 ASP A C 1
ATOM 862 O O . ASP A 1 110 ? -8.118 8.287 -11.383 1.00 61.62 110 ASP A O 1
ATOM 866 N N . GLN A 1 111 ? -8.136 10.152 -10.195 1.00 52.84 111 GLN A N 1
ATOM 867 C CA . GLN A 1 111 ? -7.459 10.871 -11.270 1.00 52.84 111 GLN A CA 1
ATOM 868 C C . GLN A 1 111 ? -5.976 10.470 -11.348 1.00 52.84 111 GLN A C 1
ATOM 870 O O . GLN A 1 111 ? -5.226 10.707 -10.391 1.00 52.84 111 GLN A O 1
ATOM 875 N N . PRO A 1 112 ? -5.502 9.944 -12.496 1.00 50.31 112 PRO A N 1
ATOM 876 C CA . PRO A 1 112 ? -4.079 9.785 -12.730 1.00 50.31 112 PRO A CA 1
ATOM 877 C C . PRO A 1 112 ? -3.441 11.176 -12.728 1.00 50.31 112 PRO A C 1
ATOM 879 O O . PRO A 1 112 ? -3.736 12.036 -13.558 1.00 50.31 112 PRO A O 1
ATOM 882 N N . GLN A 1 113 ? -2.580 11.424 -11.744 1.00 47.97 113 GLN A N 1
ATOM 883 C CA . GLN A 1 113 ? -1.894 12.704 -11.624 1.00 47.97 113 GLN A CA 1
ATOM 884 C C . GLN A 1 113 ? -0.968 12.874 -12.837 1.00 47.97 113 GLN A C 1
ATOM 886 O O . GLN A 1 113 ? -0.056 12.065 -13.021 1.00 47.97 113 GLN A O 1
ATOM 891 N N . LYS A 1 114 ? -1.211 13.908 -13.659 1.00 37.97 114 LYS A N 1
ATOM 892 C CA . LYS A 1 114 ? -0.310 14.303 -14.755 1.00 37.97 114 LYS A CA 1
ATOM 893 C C . LYS A 1 114 ? 1.117 14.451 -14.200 1.00 37.97 114 LYS A C 1
ATOM 895 O O . LYS A 1 114 ? 1.252 14.944 -13.078 1.00 37.97 114 LYS A O 1
ATOM 900 N N . PRO A 1 115 ? 2.160 14.031 -14.940 1.00 37.72 115 PRO A N 1
ATOM 901 C CA . PRO A 1 115 ? 3.536 14.191 -14.487 1.00 37.72 115 PRO A CA 1
ATOM 902 C C . PRO A 1 115 ? 3.785 15.666 -14.174 1.00 37.72 115 PRO A C 1
ATOM 904 O O . PRO A 1 115 ? 3.527 16.534 -15.010 1.00 37.72 115 PRO A O 1
ATOM 907 N N . SER A 1 116 ? 4.224 15.944 -12.948 1.00 41.84 116 SER A N 1
ATOM 908 C CA . SER A 1 116 ? 4.634 17.277 -12.527 1.00 41.84 116 SER A CA 1
ATOM 909 C C . SER A 1 116 ? 5.749 17.739 -13.459 1.00 41.84 116 SER A C 1
ATOM 911 O O . SER A 1 116 ? 6.836 17.168 -13.453 1.00 41.84 116 SER A O 1
ATOM 913 N N . THR A 1 117 ? 5.473 18.730 -14.301 1.00 41.12 117 THR A N 1
ATOM 914 C CA . THR A 1 117 ? 6.524 19.450 -15.016 1.00 41.12 117 THR A CA 1
ATOM 915 C C . THR A 1 117 ? 7.313 20.236 -13.971 1.00 41.12 117 THR A C 1
ATOM 917 O O . THR A 1 117 ? 6.738 21.076 -13.281 1.00 41.12 117 THR A O 1
ATOM 920 N N . GLU A 1 118 ? 8.592 19.899 -13.805 1.00 42.62 118 GLU A N 1
ATOM 921 C CA . GLU A 1 118 ? 9.562 20.688 -13.041 1.00 42.62 118 GLU A CA 1
ATOM 922 C C . GLU A 1 118 ? 9.580 22.137 -13.567 1.00 42.62 118 GLU A C 1
ATOM 924 O O . GLU A 1 118 ? 9.599 22.353 -14.782 1.00 42.62 118 GLU A O 1
ATOM 929 N N . GLN A 1 119 ? 9.535 23.107 -12.648 1.00 33.34 119 GLN A N 1
ATOM 930 C CA . GLN A 1 119 ? 9.993 24.483 -12.872 1.00 33.34 119 GLN A CA 1
ATOM 931 C C . GLN A 1 119 ? 11.382 24.628 -12.266 1.00 33.34 119 GLN A C 1
ATOM 933 O O . GLN A 1 119 ? 11.569 24.092 -11.149 1.00 33.34 119 GLN A O 1
#

Organism: NCBI:txid670054

Foldseek 3Di:
DDDDDDPDPPPDDPDFDWDQWDQLPPAAWKWWAAPQRKIKIAGSPQQKIAIDHDPPDDDDPRNDIFHWDHFPTGGAQDKTWTWTADPDPVDRIDIDIGHHTHTMGGDPDPDDDDPDDDD

Radius of gyration: 18.7 Å; chains: 1; bounding box: 67×44×31 Å

Sequence (119 aa):
MTADTSHSDGGGDLTPETVSELTGQEGGMWVITTFAGTTHFMNLDRGTVRRRPAPGRTTSINDVERPLRTLDACRVGEVGRWTMLSDDFFTDYYWHQTSTIVRIERSDNDQPQKPSTEQ